Protein AF-A0A959I3T0-F1 (afdb_monomer)

Radius of gyration: 31.98 Å; Cα contacts (8 Å, |Δi|>4): 66; chains: 1; bounding box: 55×36×87 Å

Secondary structure (DSSP, 8-state):
-HHHHHHHHHHHHHHHHHHHHHHHHHHHHSPTT-HHHHHHHHTT-STTTHHHHHHHHHHHHHHHHHHHHHHHHHHHHHHHHTT-S--S------HHHHHHHHHHHHHHHHHHTT-

Foldseek 3Di:
DVVVLVVQLVVLLVQLVVVLCVLLVVLVVDDPPDPVNVVSVVCNNDPVSVVNSVVSSVVSSVVVVVVVVVVVVVVVVVCVVVCVPPPDPPCPPDPVNVVVVVVVVVVVVVVVVVD

Sequence (115 aa):
MFKHKKIQIVFSLIAAGGLWMLLIVMGMILPEGSTLHRLIELLGGSSRGLIQALSYALFFYAMFELSEKRKYIRKQQKGFDYGLLPLQDQLVLSPEEVAQIKLNAIRLEKGGQQS

Mean predicted aligned error: 13.91 Å

Solvent-accessible surface area (backbone atoms only — not comparable to full-atom values): 6322 Å² total; per-residue (Å²): 117,67,70,61,53,55,50,44,50,54,52,12,44,52,52,16,50,51,51,37,50,50,32,31,55,52,31,74,73,38,59,89,88,37,73,65,29,54,52,32,41,74,66,20,14,41,98,79,22,59,65,45,36,52,51,37,25,52,49,42,34,51,51,52,53,50,51,51,53,50,52,50,51,50,54,52,50,49,42,59,74,68,54,72,57,78,86,57,84,75,81,76,69,49,72,66,56,55,50,52,52,53,55,50,53,55,50,51,56,60,58,60,73,75,113

Structure (mmCIF, N/CA/C/O backbone):
data_AF-A0A959I3T0-F1
#
_entry.id   AF-A0A959I3T0-F1
#
loop_
_atom_site.group_PDB
_atom_site.id
_atom_site.type_symbol
_atom_site.label_atom_id
_atom_site.label_alt_id
_atom_site.label_comp_id
_atom_site.label_asym_id
_atom_site.label_entity_id
_atom_site.label_seq_id
_atom_site.pdbx_PDB_ins_code
_atom_site.Cartn_x
_atom_site.Cartn_y
_atom_site.Cartn_z
_atom_site.occupancy
_atom_site.B_iso_or_equiv
_atom_site.auth_seq_id
_atom_site.auth_comp_id
_atom_site.auth_asym_id
_atom_site.auth_atom_id
_atom_site.pdbx_PDB_model_num
ATOM 1 N N . MET A 1 1 ? -1.120 6.622 18.439 1.00 49.78 1 MET A N 1
ATOM 2 C CA . MET A 1 1 ? -1.515 7.038 17.072 1.00 49.78 1 MET A CA 1
ATOM 3 C C . MET A 1 1 ? -0.327 7.169 16.108 1.00 49.78 1 MET A C 1
ATOM 5 O O . MET A 1 1 ? -0.330 6.496 15.090 1.00 49.78 1 MET A O 1
ATOM 9 N N . PHE A 1 2 ? 0.726 7.943 16.417 1.00 54.06 2 PHE A N 1
ATOM 10 C CA . PHE A 1 2 ? 1.858 8.161 15.489 1.00 54.06 2 PHE A CA 1
ATOM 11 C C . PHE A 1 2 ? 2.763 6.942 15.222 1.00 54.06 2 PHE A C 1
ATOM 13 O O . PHE A 1 2 ? 3.286 6.819 14.118 1.00 54.06 2 PHE A O 1
ATOM 20 N N . LYS A 1 3 ? 2.937 6.023 16.187 1.00 64.25 3 LYS A N 1
ATOM 21 C CA . LYS A 1 3 ? 3.764 4.813 15.989 1.00 64.25 3 LYS A CA 1
ATOM 22 C C . LYS A 1 3 ? 3.210 3.900 14.884 1.00 64.25 3 LYS A C 1
ATOM 24 O O . LYS A 1 3 ? 3.982 3.432 14.056 1.00 64.25 3 LYS A O 1
ATOM 29 N N . HIS A 1 4 ? 1.887 3.722 14.821 1.00 73.50 4 HIS A N 1
ATOM 30 C CA . HIS A 1 4 ? 1.246 2.921 13.770 1.00 73.50 4 HIS A CA 1
ATOM 31 C C . HIS A 1 4 ? 1.397 3.549 12.384 1.00 73.50 4 HIS A C 1
ATOM 33 O O . HIS A 1 4 ? 1.756 2.845 11.446 1.00 73.50 4 HIS A O 1
ATOM 39 N N . LYS A 1 5 ? 1.242 4.875 12.273 1.00 78.25 5 LYS A N 1
ATOM 40 C CA . LYS A 1 5 ? 1.422 5.584 10.998 1.00 78.25 5 LYS A CA 1
ATOM 41 C C . LYS A 1 5 ? 2.854 5.491 10.465 1.00 78.25 5 LYS A C 1
ATOM 43 O O . LYS A 1 5 ? 3.050 5.220 9.289 1.00 78.25 5 LYS A O 1
ATOM 48 N N . LYS A 1 6 ? 3.864 5.650 11.331 1.00 84.94 6 LYS A N 1
ATOM 49 C CA . LYS A 1 6 ? 5.277 5.496 10.933 1.00 84.94 6 LYS A CA 1
ATOM 50 C C . LYS A 1 6 ? 5.573 4.085 10.420 1.00 84.94 6 LYS A C 1
ATOM 52 O O . LYS A 1 6 ? 6.229 3.934 9.398 1.00 84.94 6 LYS A O 1
ATOM 57 N N . ILE A 1 7 ? 5.041 3.068 11.097 1.00 88.12 7 ILE A N 1
ATOM 58 C CA . ILE A 1 7 ? 5.160 1.668 10.676 1.00 88.12 7 ILE A CA 1
ATOM 59 C C . ILE A 1 7 ? 4.496 1.439 9.313 1.00 88.12 7 ILE A C 1
ATOM 61 O O . ILE A 1 7 ? 5.108 0.826 8.446 1.00 88.12 7 ILE A O 1
ATOM 65 N N . GLN A 1 8 ? 3.295 1.975 9.087 1.00 88.00 8 GLN A N 1
ATOM 66 C CA . GLN A 1 8 ? 2.605 1.857 7.798 1.00 88.00 8 GLN A CA 1
ATOM 67 C C . GLN A 1 8 ? 3.397 2.478 6.648 1.00 88.00 8 GLN A C 1
ATOM 69 O O . GLN A 1 8 ? 3.488 1.861 5.594 1.00 88.00 8 GLN A O 1
ATOM 74 N N . ILE A 1 9 ? 4.004 3.649 6.866 1.00 90.62 9 ILE A N 1
ATOM 75 C CA . ILE A 1 9 ? 4.840 4.322 5.860 1.00 90.62 9 ILE A CA 1
ATOM 76 C C . ILE A 1 9 ? 6.073 3.476 5.518 1.00 90.62 9 ILE A C 1
ATOM 78 O O . ILE A 1 9 ? 6.417 3.318 4.350 1.00 90.62 9 ILE A O 1
ATOM 82 N N . VAL A 1 10 ? 6.735 2.895 6.521 1.00 92.25 10 VAL A N 1
ATOM 83 C CA . VAL A 1 10 ? 7.895 2.021 6.280 1.00 92.25 10 VAL A CA 1
ATOM 84 C C . VAL A 1 10 ? 7.479 0.776 5.495 1.00 92.25 10 VAL A C 1
ATOM 86 O O . VAL A 1 10 ? 8.110 0.445 4.494 1.00 92.25 10 VAL A O 1
ATOM 89 N N . PHE A 1 11 ? 6.383 0.119 5.886 1.00 92.56 11 PHE A N 1
ATOM 90 C CA . PHE A 1 11 ? 5.875 -1.046 5.160 1.00 92.56 11 PHE A CA 1
ATOM 91 C C . PHE A 1 11 ? 5.428 -0.710 3.733 1.00 92.56 11 PHE A C 1
ATOM 93 O O . PHE A 1 11 ? 5.670 -1.509 2.832 1.00 92.56 11 PHE A O 1
ATOM 100 N N . SER A 1 12 ? 4.813 0.454 3.495 1.00 93.00 12 SER A N 1
ATOM 101 C CA . SER A 1 12 ? 4.406 0.861 2.145 1.00 93.00 12 SER A CA 1
ATOM 102 C C . SER A 1 12 ? 5.605 1.147 1.249 1.00 93.00 12 SER A C 1
ATOM 104 O O . SER A 1 12 ? 5.582 0.770 0.082 1.00 93.00 12 SER A O 1
ATOM 106 N N . LEU A 1 13 ? 6.668 1.749 1.790 1.00 93.50 13 LEU A N 1
ATOM 107 C CA . LEU A 1 13 ? 7.917 1.968 1.058 1.00 93.50 13 LEU A CA 1
ATOM 108 C C . LEU A 1 13 ? 8.617 0.651 0.716 1.00 93.50 13 LEU A C 1
ATOM 110 O O . LEU A 1 13 ? 9.063 0.484 -0.415 1.00 93.50 13 LEU A O 1
ATOM 114 N N . ILE A 1 14 ? 8.668 -0.302 1.652 1.00 94.38 14 ILE A N 1
ATOM 115 C CA . ILE A 1 14 ? 9.243 -1.632 1.399 1.00 94.38 14 ILE A CA 1
ATOM 116 C C . ILE A 1 14 ? 8.426 -2.380 0.341 1.00 94.38 14 ILE A C 1
ATOM 118 O O . ILE A 1 14 ? 9.002 -2.930 -0.593 1.00 94.38 14 ILE A O 1
ATOM 122 N N . ALA A 1 15 ? 7.094 -2.377 0.448 1.00 93.56 15 ALA A N 1
ATOM 123 C CA . ALA A 1 15 ? 6.219 -3.035 -0.523 1.00 93.56 15 ALA A CA 1
ATOM 124 C C . ALA A 1 15 ? 6.349 -2.417 -1.925 1.00 93.56 15 ALA A C 1
ATOM 126 O O . ALA A 1 15 ? 6.469 -3.141 -2.911 1.00 93.56 15 ALA A O 1
ATOM 127 N N . ALA A 1 16 ? 6.385 -1.086 -2.011 1.00 93.62 16 ALA A N 1
ATOM 128 C CA . ALA A 1 16 ? 6.571 -0.369 -3.267 1.00 93.62 16 ALA A CA 1
ATOM 129 C C . ALA A 1 16 ? 7.952 -0.605 -3.880 1.00 93.62 16 ALA A C 1
ATOM 131 O O . ALA A 1 16 ? 8.047 -0.898 -5.068 1.00 93.62 16 ALA A O 1
ATOM 132 N N . GLY A 1 17 ? 9.012 -0.527 -3.070 1.00 91.88 17 GLY A N 1
ATOM 133 C CA . GLY A 1 17 ? 10.376 -0.811 -3.508 1.00 91.88 17 GLY A CA 1
ATOM 134 C C . GLY A 1 17 ? 10.542 -2.258 -3.968 1.00 91.88 17 GLY A C 1
ATOM 135 O O . GLY A 1 17 ? 11.158 -2.500 -5.000 1.00 91.88 17 GLY A O 1
ATOM 136 N N . GLY A 1 18 ? 9.936 -3.214 -3.258 1.00 93.25 18 GLY A N 1
ATOM 137 C CA . GLY A 1 18 ? 9.924 -4.625 -3.643 1.00 93.25 18 GLY A CA 1
ATOM 138 C C . GLY A 1 18 ? 9.196 -4.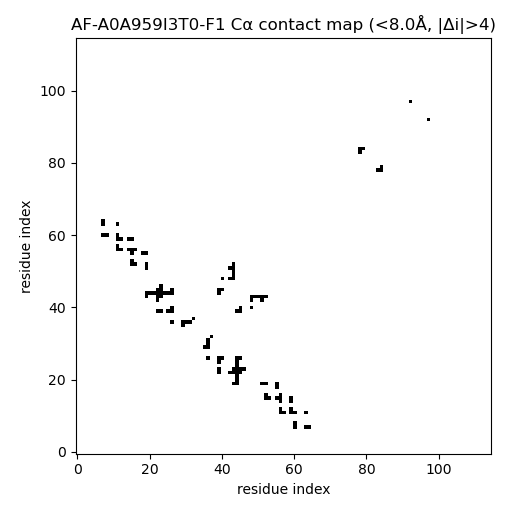869 -4.965 1.00 93.25 18 GLY A C 1
ATOM 139 O O . GLY A 1 18 ? 9.732 -5.549 -5.835 1.00 93.25 18 GLY A O 1
ATOM 140 N N . LEU A 1 19 ? 8.014 -4.269 -5.153 1.00 93.56 19 LEU A N 1
ATOM 141 C CA . LEU A 1 19 ? 7.277 -4.347 -6.418 1.00 93.56 19 LEU A CA 1
ATOM 142 C C . LEU A 1 19 ? 8.070 -3.719 -7.570 1.00 93.56 19 LEU A C 1
ATOM 144 O O . LEU A 1 19 ? 8.167 -4.307 -8.643 1.00 93.56 19 LEU A O 1
ATOM 148 N N . TRP A 1 20 ? 8.660 -2.546 -7.344 1.00 92.06 20 TRP A N 1
ATOM 149 C CA . TRP A 1 20 ? 9.447 -1.854 -8.358 1.00 92.06 20 TRP A CA 1
ATOM 150 C C . TRP A 1 20 ? 10.702 -2.642 -8.747 1.00 92.06 20 TRP A C 1
ATOM 152 O O . TRP A 1 20 ? 10.960 -2.835 -9.933 1.00 92.06 20 TRP A O 1
ATOM 162 N N . MET A 1 21 ? 11.434 -3.184 -7.767 1.00 91.19 21 MET A N 1
ATOM 163 C CA . MET A 1 21 ? 12.581 -4.058 -8.027 1.00 91.19 21 MET A CA 1
ATOM 164 C C . MET A 1 21 ? 12.161 -5.308 -8.813 1.00 91.19 21 MET A C 1
ATOM 166 O O . MET A 1 21 ? 12.827 -5.679 -9.776 1.00 91.19 21 MET A O 1
ATOM 170 N N . LEU A 1 22 ? 11.038 -5.931 -8.447 1.00 92.56 22 LEU A N 1
ATOM 171 C CA . LEU A 1 22 ? 10.510 -7.099 -9.150 1.00 92.56 22 LEU A CA 1
ATOM 172 C C . LEU A 1 22 ? 10.184 -6.785 -10.617 1.00 92.56 22 LEU A C 1
ATOM 174 O O . LEU A 1 22 ? 10.530 -7.570 -11.498 1.00 92.56 22 LEU A O 1
ATOM 178 N N . LEU A 1 23 ? 9.581 -5.627 -10.892 1.00 91.31 23 LEU A N 1
ATOM 179 C CA . LEU A 1 23 ? 9.304 -5.176 -12.258 1.00 91.31 23 LEU A CA 1
ATOM 180 C C . LEU A 1 23 ? 10.590 -4.941 -13.059 1.00 91.31 23 LEU A C 1
ATOM 182 O O . LEU A 1 23 ? 10.648 -5.326 -14.223 1.00 91.31 23 LEU A O 1
ATOM 186 N N . ILE A 1 24 ? 11.629 -4.372 -12.441 1.00 90.00 24 ILE A N 1
ATOM 187 C CA . ILE A 1 24 ? 12.939 -4.191 -13.084 1.00 90.00 24 ILE A CA 1
ATOM 188 C C . ILE A 1 24 ? 13.558 -5.545 -13.446 1.00 90.00 24 ILE A C 1
ATOM 190 O O . ILE A 1 24 ? 13.993 -5.744 -14.579 1.00 90.00 24 ILE A O 1
ATOM 194 N N . VAL A 1 25 ? 13.559 -6.498 -12.509 1.00 91.00 25 VAL A N 1
ATOM 195 C CA . VAL A 1 25 ? 14.100 -7.845 -12.746 1.00 91.00 25 VAL A CA 1
ATOM 196 C C . VAL A 1 25 ? 13.328 -8.553 -13.860 1.00 91.00 25 VAL A C 1
ATOM 198 O O . VAL A 1 25 ? 13.943 -9.129 -14.754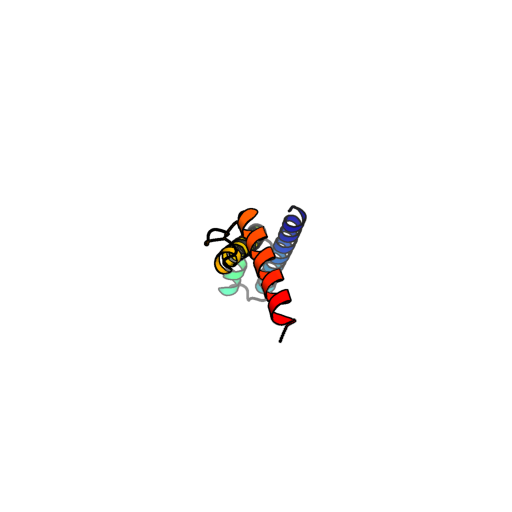 1.00 91.00 25 VAL A O 1
ATOM 201 N N . MET A 1 26 ? 11.993 -8.471 -13.869 1.00 89.00 26 MET A N 1
ATOM 202 C CA . MET A 1 26 ? 11.203 -9.035 -14.968 1.00 89.00 26 MET A CA 1
ATOM 203 C C . MET A 1 26 ? 11.496 -8.353 -16.308 1.00 89.00 26 MET A C 1
ATOM 205 O O . MET A 1 26 ? 11.555 -9.035 -17.330 1.00 89.00 26 MET A O 1
ATOM 209 N N . GLY A 1 27 ? 11.713 -7.035 -16.312 1.00 86.94 27 GLY A N 1
ATOM 210 C CA . GLY A 1 27 ? 12.080 -6.278 -17.509 1.00 86.94 27 GLY A CA 1
ATOM 211 C C . GLY A 1 27 ? 13.390 -6.761 -18.135 1.00 86.94 27 GLY A C 1
ATOM 212 O O . GLY A 1 27 ? 13.463 -6.874 -19.355 1.00 86.94 27 GLY A O 1
ATOM 213 N N . MET A 1 28 ? 14.381 -7.125 -17.313 1.00 85.69 28 MET A N 1
ATOM 214 C CA . MET A 1 28 ? 15.686 -7.633 -17.770 1.00 85.69 28 MET A CA 1
ATOM 215 C C . MET A 1 28 ? 15.638 -9.057 -18.343 1.00 85.69 28 MET A C 1
ATOM 217 O O . MET A 1 28 ? 16.473 -9.408 -19.170 1.00 85.69 28 MET A O 1
ATOM 221 N N . ILE A 1 29 ? 14.700 -9.893 -17.886 1.00 88.38 29 ILE A N 1
ATOM 222 C CA . ILE A 1 29 ? 14.585 -11.295 -18.328 1.00 88.38 29 ILE A CA 1
ATOM 223 C C . ILE A 1 29 ? 13.791 -11.400 -19.640 1.00 88.38 29 ILE A C 1
ATOM 225 O O . ILE A 1 29 ? 13.958 -12.350 -20.405 1.00 88.38 29 ILE A O 1
ATOM 229 N N . LEU A 1 30 ? 12.895 -10.445 -19.901 1.00 87.06 30 LEU A N 1
ATOM 230 C CA . LEU A 1 30 ? 12.035 -10.472 -21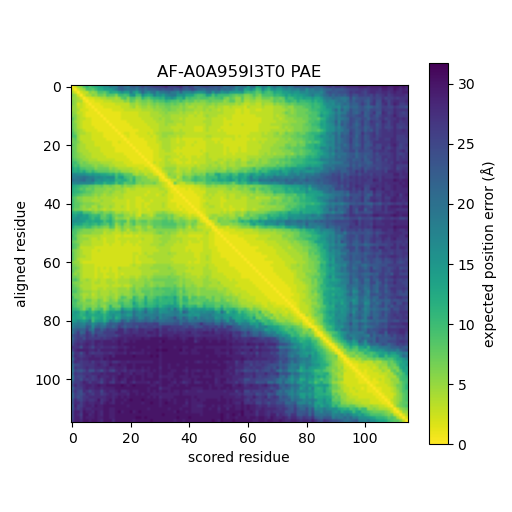.078 1.00 87.06 30 LEU A CA 1
ATOM 231 C C . LEU A 1 30 ? 12.791 -10.065 -22.354 1.00 87.06 30 LEU A C 1
ATOM 233 O O . LEU A 1 30 ? 13.550 -9.099 -22.318 1.00 87.06 30 LEU A O 1
ATOM 237 N N . PRO A 1 31 ? 12.525 -10.724 -23.501 1.00 83.75 31 PRO A N 1
ATOM 238 C CA . PRO A 1 31 ? 13.152 -10.374 -24.772 1.00 83.75 31 PRO A CA 1
ATOM 239 C C . PRO A 1 31 ? 12.863 -8.927 -25.174 1.00 83.75 31 PRO A C 1
ATOM 241 O O . PRO A 1 31 ? 11.700 -8.502 -25.185 1.00 83.75 31 PRO A O 1
ATOM 244 N N . GLU A 1 32 ? 13.907 -8.198 -25.568 1.00 78.69 32 GLU A N 1
ATOM 245 C CA . GLU A 1 32 ? 13.772 -6.846 -26.107 1.00 78.69 32 GLU A CA 1
ATOM 246 C C . GLU A 1 32 ? 12.846 -6.858 -27.337 1.00 78.69 32 GLU A C 1
ATOM 248 O O . GLU A 1 32 ? 12.983 -7.677 -28.246 1.00 78.69 32 GLU A O 1
ATOM 253 N N . GLY A 1 33 ? 11.840 -5.978 -27.342 1.00 76.62 33 GLY A 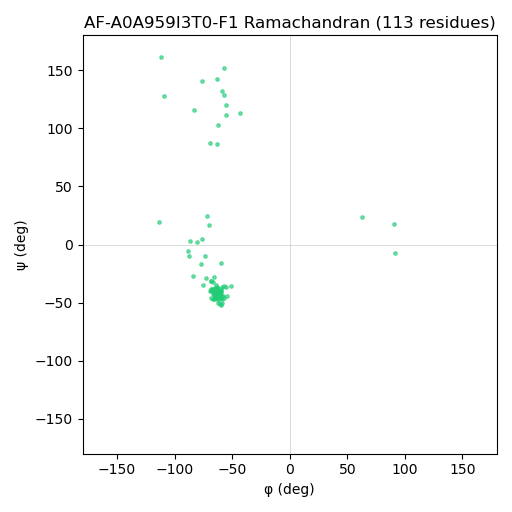N 1
ATOM 254 C CA . GLY A 1 33 ? 10.841 -5.890 -28.416 1.00 76.62 33 GLY A CA 1
ATOM 255 C C . GLY A 1 33 ? 9.579 -6.740 -28.224 1.00 76.62 33 GLY A C 1
ATOM 256 O O . GLY A 1 33 ? 8.612 -6.554 -28.963 1.00 76.62 33 GLY A O 1
ATOM 257 N N . SER A 1 34 ? 9.528 -7.601 -27.203 1.00 87.06 34 SER A N 1
ATOM 258 C CA . SER A 1 34 ? 8.301 -8.300 -26.804 1.00 87.06 34 SER A CA 1
ATOM 259 C C . SER A 1 34 ? 7.216 -7.319 -26.338 1.00 87.06 34 SER A C 1
ATOM 261 O O . SER A 1 34 ? 7.491 -6.357 -25.616 1.00 87.06 34 SER A O 1
ATOM 263 N N . THR A 1 35 ? 5.949 -7.594 -26.668 1.00 88.75 35 THR A N 1
ATOM 264 C CA . THR A 1 35 ? 4.799 -6.848 -26.123 1.00 88.75 35 THR A CA 1
ATOM 265 C C . THR A 1 35 ? 4.791 -6.863 -24.593 1.00 88.75 35 THR A C 1
ATOM 267 O O . THR A 1 35 ? 4.472 -5.855 -23.967 1.00 88.75 35 THR A O 1
ATOM 270 N N . LEU A 1 36 ? 5.197 -7.981 -23.979 1.00 86.69 36 LEU A N 1
ATOM 271 C CA . LEU A 1 36 ? 5.290 -8.099 -22.523 1.00 86.69 36 LEU A CA 1
ATOM 272 C C . LEU A 1 36 ? 6.405 -7.220 -21.955 1.00 86.69 36 LEU A C 1
ATOM 274 O O . LEU A 1 36 ? 6.195 -6.578 -20.931 1.00 86.69 36 LEU A O 1
ATOM 278 N N . HIS A 1 37 ? 7.551 -7.134 -22.637 1.00 88.06 37 HIS A N 1
ATOM 279 C CA . HIS A 1 37 ? 8.643 -6.250 -22.228 1.00 88.06 37 HIS A CA 1
ATOM 280 C C . HIS A 1 37 ? 8.174 -4.790 -22.193 1.00 88.06 37 HIS A C 1
ATOM 282 O O . HIS A 1 37 ? 8.339 -4.118 -21.180 1.00 88.06 37 HIS A O 1
ATOM 288 N N . ARG A 1 38 ? 7.466 -4.335 -23.238 1.00 87.38 38 ARG A N 1
ATOM 289 C CA . ARG A 1 38 ? 6.896 -2.976 -23.292 1.00 87.38 38 ARG A CA 1
ATOM 290 C C . ARG A 1 38 ? 5.889 -2.703 -22.176 1.00 87.38 38 ARG A C 1
ATOM 292 O O . ARG A 1 38 ? 5.889 -1.615 -21.612 1.00 87.38 38 ARG A O 1
ATOM 299 N N . LEU A 1 39 ? 5.029 -3.669 -21.845 1.00 89.50 39 LEU A N 1
ATOM 3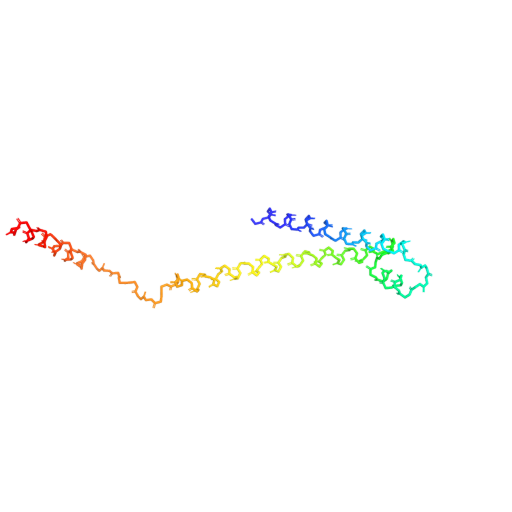00 C CA . LEU A 1 39 ? 4.082 -3.520 -20.735 1.00 89.50 39 LEU A CA 1
ATOM 301 C C . LEU A 1 39 ? 4.803 -3.375 -19.393 1.00 89.50 39 LEU A C 1
ATOM 303 O O . LEU A 1 39 ? 4.439 -2.512 -18.598 1.00 89.50 39 LEU A O 1
ATOM 307 N N . ILE A 1 40 ? 5.839 -4.178 -19.148 1.00 90.06 40 ILE A N 1
ATOM 308 C CA . ILE A 1 40 ? 6.633 -4.078 -17.919 1.00 90.06 40 ILE A CA 1
ATOM 309 C C . ILE A 1 40 ? 7.412 -2.762 -17.871 1.00 90.06 40 ILE A C 1
ATOM 311 O O . ILE A 1 40 ? 7.463 -2.121 -16.821 1.00 90.06 40 ILE A O 1
ATOM 315 N N . GLU A 1 41 ? 7.941 -2.304 -19.002 1.00 88.06 41 GLU A N 1
ATOM 316 C CA . GLU A 1 41 ? 8.609 -1.009 -19.110 1.00 88.06 41 GLU A CA 1
ATOM 317 C C . GLU A 1 41 ? 7.655 0.153 -18.777 1.00 88.06 41 GLU A C 1
ATOM 319 O O . GLU A 1 41 ? 7.997 1.030 -17.980 1.00 88.06 41 GLU A O 1
ATOM 324 N N . LEU A 1 42 ? 6.419 0.110 -19.293 1.00 88.44 42 LEU A N 1
ATOM 325 C CA . LEU A 1 42 ? 5.353 1.074 -18.988 1.00 88.44 42 LEU A CA 1
ATOM 326 C C . LEU A 1 42 ? 4.891 1.029 -17.527 1.00 88.44 42 LEU A C 1
ATOM 328 O O . LEU A 1 42 ? 4.441 2.042 -16.994 1.00 88.44 42 LEU A O 1
ATOM 332 N N . LEU A 1 43 ? 5.010 -0.116 -16.859 1.00 90.31 43 LEU A N 1
ATOM 333 C CA . LEU A 1 43 ? 4.766 -0.245 -15.421 1.00 90.31 43 LEU A CA 1
ATOM 334 C C . LEU A 1 43 ? 5.965 0.224 -14.577 1.00 90.31 43 LEU A C 1
ATOM 336 O O . LEU A 1 43 ? 5.916 0.189 -13.355 1.00 90.31 43 LEU A O 1
ATOM 340 N N . GLY A 1 44 ? 7.033 0.725 -15.197 1.00 87.19 44 GLY A N 1
ATOM 341 C CA . GLY A 1 44 ? 8.199 1.238 -14.481 1.00 87.19 44 GLY A CA 1
ATOM 342 C C . GLY A 1 44 ? 9.270 0.185 -14.212 1.00 87.19 44 GLY A C 1
ATOM 343 O O . GLY A 1 44 ? 10.154 0.430 -13.396 1.00 87.19 44 GLY A O 1
ATOM 344 N N . GLY A 1 45 ? 9.251 -0.947 -14.922 1.00 84.00 45 GLY A N 1
ATOM 345 C CA . GLY A 1 45 ? 10.331 -1.941 -14.942 1.00 84.00 45 GLY A CA 1
ATOM 346 C C . GLY A 1 45 ? 11.608 -1.482 -15.660 1.00 84.00 45 GLY A C 1
ATOM 347 O O . GLY A 1 45 ? 12.449 -2.305 -16.003 1.00 84.00 45 GLY A O 1
ATOM 348 N N . SER A 1 46 ? 11.766 -0.177 -15.892 1.00 82.12 46 SER A N 1
ATOM 349 C CA . SER A 1 46 ? 13.002 0.442 -16.369 1.00 82.12 46 SER A CA 1
ATOM 350 C C . SER A 1 46 ? 13.622 1.322 -15.286 1.00 82.12 46 SER A C 1
ATOM 352 O O . SER A 1 46 ? 12.951 1.787 -14.362 1.00 82.12 46 SER A O 1
ATOM 354 N N . SER A 1 47 ? 14.911 1.629 -15.432 1.00 73.19 47 SER A N 1
ATOM 355 C CA . SER A 1 47 ? 15.644 2.530 -14.527 1.00 73.19 47 SER A CA 1
ATOM 356 C C . SER A 1 47 ? 15.061 3.949 -14.455 1.00 73.19 47 SER A C 1
ATOM 358 O O . SER A 1 47 ? 15.359 4.693 -13.523 1.00 73.19 47 SER A O 1
ATOM 360 N N . ARG A 1 48 ? 14.196 4.327 -15.406 1.00 80.12 48 ARG A N 1
ATOM 361 C CA . ARG A 1 48 ? 13.495 5.619 -15.444 1.00 80.12 48 ARG A CA 1
ATOM 362 C C . ARG A 1 48 ? 12.161 5.609 -14.683 1.00 80.12 48 ARG A C 1
ATOM 364 O O . ARG A 1 48 ? 11.559 6.666 -14.518 1.00 80.12 48 ARG A O 1
ATOM 371 N N . GLY A 1 49 ? 11.718 4.456 -14.175 1.00 82.31 49 GLY A N 1
ATOM 372 C CA . GLY A 1 49 ? 10.424 4.243 -13.510 1.00 82.31 49 GLY A CA 1
ATOM 373 C C . GLY A 1 49 ? 10.260 4.851 -12.109 1.00 82.31 49 GLY A C 1
ATOM 374 O O . GLY A 1 49 ? 9.445 4.366 -11.328 1.00 82.31 49 GLY A O 1
ATOM 375 N N . LEU A 1 50 ? 11.008 5.906 -11.761 1.00 85.00 50 LEU A N 1
ATOM 376 C CA . LEU A 1 50 ? 10.946 6.553 -10.440 1.00 85.00 50 LEU A CA 1
ATOM 377 C C . LEU A 1 50 ? 9.543 7.075 -10.098 1.00 85.00 50 LEU A C 1
ATOM 379 O O . LEU A 1 50 ? 9.116 7.002 -8.946 1.00 85.00 50 LEU A O 1
ATOM 383 N N . ILE A 1 51 ? 8.814 7.583 -11.097 1.00 89.50 51 ILE A N 1
ATOM 384 C CA . ILE A 1 51 ? 7.445 8.074 -10.903 1.00 89.50 51 ILE A CA 1
ATOM 385 C C . ILE A 1 51 ? 6.516 6.910 -10.544 1.00 89.50 51 ILE A C 1
ATOM 387 O O . ILE A 1 51 ? 5.789 7.019 -9.557 1.00 89.50 51 ILE A O 1
ATOM 391 N N . GLN A 1 52 ? 6.580 5.777 -11.261 1.00 90.62 52 GLN A N 1
ATOM 392 C CA . GLN A 1 52 ? 5.810 4.584 -10.889 1.00 90.62 52 GLN A CA 1
ATOM 393 C C . GLN A 1 52 ? 6.175 4.086 -9.486 1.00 90.62 52 GLN A C 1
ATOM 395 O O . GLN A 1 52 ? 5.275 3.759 -8.716 1.00 90.62 52 GLN A O 1
ATOM 400 N N . ALA A 1 53 ? 7.457 4.102 -9.105 1.00 88.31 53 ALA A N 1
ATOM 401 C CA . ALA A 1 53 ? 7.888 3.717 -7.760 1.00 88.31 53 ALA A CA 1
ATOM 402 C C . ALA A 1 53 ? 7.222 4.570 -6.661 1.00 88.31 53 ALA A C 1
ATOM 404 O O . ALA A 1 53 ? 6.713 4.037 -5.670 1.00 88.31 53 ALA A O 1
ATOM 405 N N . LEU A 1 54 ? 7.155 5.893 -6.857 1.00 91.25 54 LEU A N 1
ATOM 406 C CA . LEU A 1 54 ? 6.439 6.802 -5.957 1.00 91.25 54 LEU A CA 1
ATOM 407 C C . LEU A 1 54 ? 4.927 6.545 -5.961 1.00 91.25 54 LEU A C 1
ATOM 409 O O . LEU A 1 54 ? 4.304 6.526 -4.897 1.00 91.25 54 LEU A O 1
ATOM 413 N N . SER A 1 55 ? 4.331 6.302 -7.131 1.00 93.75 55 SER A N 1
ATOM 414 C CA . SER A 1 55 ? 2.913 5.945 -7.238 1.00 93.75 55 SER A CA 1
ATOM 415 C C . SER A 1 55 ? 2.590 4.658 -6.477 1.00 93.75 55 SER A C 1
ATOM 417 O O . SER A 1 55 ? 1.583 4.610 -5.772 1.00 93.75 55 SER A O 1
ATOM 419 N N . TYR A 1 56 ? 3.458 3.644 -6.537 1.00 94.19 56 TYR A N 1
ATOM 420 C CA . TYR A 1 56 ? 3.304 2.416 -5.758 1.00 94.19 56 TYR A CA 1
ATOM 421 C C . TYR A 1 56 ? 3.396 2.675 -4.255 1.00 94.19 56 TYR A C 1
ATOM 423 O O . TYR A 1 56 ? 2.582 2.146 -3.500 1.00 94.19 56 TYR A O 1
ATOM 431 N N . ALA A 1 57 ? 4.318 3.531 -3.808 1.00 93.00 57 ALA A N 1
ATOM 432 C CA . ALA A 1 57 ? 4.426 3.893 -2.394 1.00 93.00 57 ALA A CA 1
ATOM 433 C C . ALA A 1 57 ? 3.141 4.550 -1.874 1.00 93.00 57 ALA A C 1
ATOM 435 O O . ALA A 1 57 ? 2.628 4.153 -0.824 1.00 93.00 57 ALA A O 1
ATOM 436 N N . LEU A 1 58 ? 2.585 5.498 -2.634 1.00 94.44 58 LEU A N 1
ATOM 437 C CA . LEU A 1 58 ? 1.314 6.147 -2.307 1.00 94.44 58 LEU A CA 1
ATOM 438 C C . LEU A 1 58 ? 0.144 5.158 -2.331 1.00 94.44 58 LEU A C 1
ATOM 440 O O . LEU A 1 58 ? -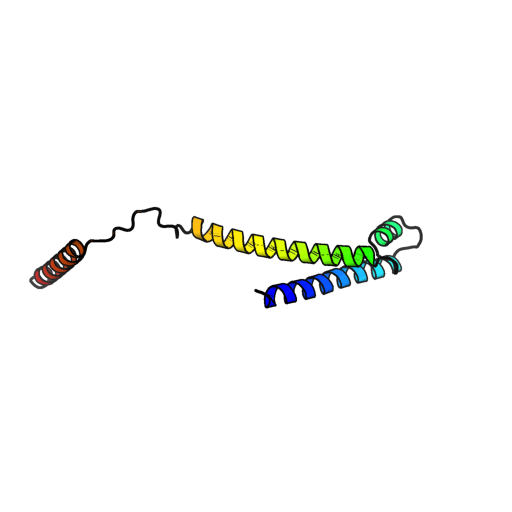0.687 5.170 -1.423 1.00 94.44 58 LEU A O 1
ATOM 444 N N . PHE A 1 59 ? 0.103 4.272 -3.327 1.00 95.50 59 PHE A N 1
ATOM 445 C CA . PHE A 1 59 ? -0.922 3.240 -3.452 1.00 95.50 59 PHE A CA 1
ATOM 446 C C . PHE A 1 59 ? -0.940 2.303 -2.239 1.00 95.50 59 PHE A C 1
ATOM 448 O O . PHE A 1 59 ? -1.983 2.133 -1.604 1.00 95.50 59 PHE A O 1
ATOM 455 N N . PHE A 1 60 ? 0.210 1.731 -1.873 1.00 94.56 60 PHE A N 1
ATOM 456 C CA . PHE A 1 60 ? 0.298 0.831 -0.723 1.00 94.56 60 PHE A CA 1
ATOM 457 C C . PHE A 1 60 ? -0.009 1.550 0.589 1.00 94.56 60 PHE A C 1
ATO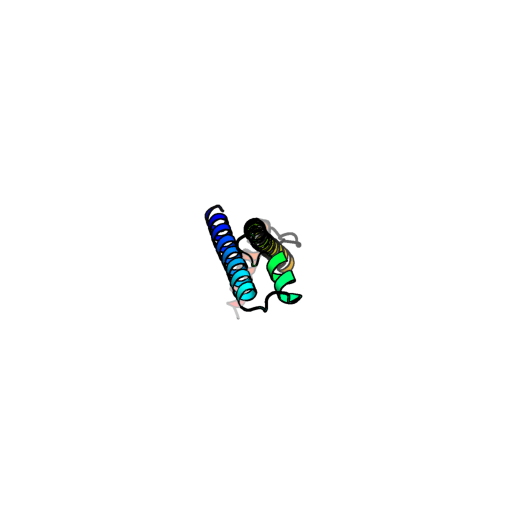M 459 O O . PHE A 1 60 ? -0.713 0.996 1.434 1.00 94.56 60 PHE A O 1
ATOM 466 N N . TYR A 1 61 ? 0.451 2.794 0.749 1.00 94.12 61 TYR A N 1
ATOM 467 C CA . TYR A 1 61 ? 0.116 3.603 1.918 1.00 94.12 61 TYR A CA 1
ATOM 468 C C . TYR A 1 61 ? -1.405 3.792 2.049 1.00 94.12 61 TYR A C 1
ATOM 470 O O . TYR A 1 61 ? -1.980 3.483 3.095 1.00 94.12 61 TYR A O 1
ATOM 478 N N . ALA A 1 62 ? -2.075 4.216 0.972 1.00 93.75 62 ALA A N 1
ATOM 479 C CA . ALA A 1 62 ? -3.523 4.410 0.958 1.00 93.75 62 ALA A CA 1
ATOM 480 C C . ALA A 1 62 ? -4.286 3.101 1.221 1.00 93.75 62 ALA A C 1
ATOM 482 O O . ALA A 1 62 ? -5.267 3.088 1.964 1.00 93.75 62 ALA A O 1
ATOM 483 N N . MET A 1 63 ? -3.815 1.984 0.661 1.00 93.94 63 MET A N 1
ATOM 484 C CA . MET A 1 63 ? -4.408 0.659 0.857 1.00 93.94 63 MET A CA 1
ATOM 485 C C . MET A 1 63 ? -4.313 0.198 2.321 1.00 93.94 63 MET A C 1
ATOM 487 O O . MET A 1 63 ? -5.294 -0.305 2.886 1.00 93.94 63 MET A O 1
ATOM 491 N N . PHE A 1 64 ? -3.168 0.422 2.972 1.00 92.06 64 PHE A N 1
ATOM 492 C CA . PHE A 1 64 ? -2.997 0.132 4.395 1.00 92.06 64 PHE A CA 1
ATOM 493 C C . PHE A 1 64 ? -3.852 1.041 5.280 1.00 92.06 64 PHE A C 1
ATOM 495 O O . PHE A 1 64 ? -4.505 0.538 6.199 1.00 92.06 64 PHE A O 1
ATOM 502 N N . GLU A 1 65 ? -3.922 2.340 4.978 1.00 91.44 65 GLU A N 1
ATOM 503 C CA . GLU A 1 65 ? -4.778 3.279 5.709 1.00 91.44 65 GLU A CA 1
ATOM 504 C C . GLU A 1 65 ? -6.262 2.892 5.583 1.00 91.44 65 GLU A C 1
ATOM 506 O O . GLU A 1 65 ? -6.992 2.840 6.579 1.00 91.44 65 GLU A O 1
ATOM 511 N N . LEU A 1 66 ? -6.711 2.538 4.377 1.00 92.81 66 LEU A N 1
ATOM 512 C CA . LEU A 1 66 ? -8.079 2.085 4.135 1.00 92.81 66 LEU A CA 1
ATOM 513 C C . LEU A 1 66 ? -8.387 0.788 4.893 1.00 92.81 66 LEU A C 1
ATOM 515 O O . LEU A 1 66 ? -9.457 0.648 5.491 1.00 92.81 66 LEU A O 1
ATOM 519 N N . SER A 1 67 ? -7.439 -0.148 4.917 1.00 90.44 67 SER A N 1
ATOM 520 C CA . SER A 1 67 ? -7.573 -1.409 5.649 1.00 90.44 67 SER A CA 1
ATOM 521 C C . SER A 1 67 ? -7.700 -1.195 7.159 1.00 90.44 67 SER A C 1
ATOM 523 O O . SER A 1 67 ? -8.498 -1.875 7.810 1.00 90.44 67 SER A O 1
ATOM 525 N N . GLU A 1 68 ? -6.959 -0.245 7.732 1.00 88.88 68 GLU A N 1
ATOM 526 C CA . GLU A 1 68 ? -7.080 0.117 9.148 1.00 88.88 68 GLU A CA 1
ATOM 527 C C . GLU A 1 68 ? -8.452 0.732 9.453 1.00 88.88 68 GLU A C 1
ATOM 529 O O . GLU A 1 68 ? -9.135 0.281 10.377 1.00 88.88 68 GLU A O 1
ATOM 534 N N . LYS A 1 69 ? -8.911 1.682 8.628 1.00 89.19 69 LYS A N 1
ATOM 535 C CA . LYS A 1 69 ? -10.246 2.286 8.781 1.00 89.19 69 LYS A CA 1
ATOM 536 C C . LYS A 1 69 ? -11.352 1.242 8.665 1.00 89.19 69 LYS A C 1
ATOM 538 O O . LYS A 1 69 ? -12.275 1.227 9.476 1.00 89.19 69 LYS A O 1
ATOM 543 N N . ARG A 1 70 ? -11.226 0.296 7.732 1.00 90.44 70 ARG A N 1
ATOM 544 C CA . ARG A 1 70 ? -12.173 -0.816 7.586 1.00 90.44 70 ARG A CA 1
ATOM 545 C C . ARG A 1 70 ? -12.205 -1.717 8.822 1.00 90.44 70 ARG A C 1
ATOM 547 O O . ARG A 1 70 ? -13.285 -2.126 9.243 1.00 90.44 70 ARG A O 1
ATOM 554 N N . LYS A 1 71 ? -11.048 -2.020 9.426 1.00 88.31 71 LYS A N 1
ATOM 555 C CA . LYS A 1 71 ? -10.977 -2.781 10.687 1.00 88.31 71 LYS A CA 1
ATOM 556 C C . LYS A 1 71 ? -11.654 -2.029 11.830 1.00 88.31 71 LYS A C 1
ATOM 558 O O . LYS A 1 71 ? -12.389 -2.651 12.594 1.00 88.31 71 LYS A O 1
ATOM 563 N N . TYR A 1 72 ? -11.443 -0.716 11.923 1.00 87.88 72 TYR A N 1
ATOM 564 C CA . TYR A 1 72 ? -12.109 0.125 12.914 1.00 87.88 72 TYR A CA 1
ATOM 565 C C . TYR A 1 72 ? -13.632 0.096 12.743 1.00 87.88 72 TYR A C 1
ATOM 567 O O . TYR A 1 72 ? -14.333 -0.237 13.693 1.00 87.88 72 TYR A O 1
ATOM 575 N N . ILE A 1 73 ? -14.137 0.329 11.527 1.00 88.00 73 ILE A N 1
ATOM 576 C CA . ILE A 1 73 ? -15.578 0.274 11.224 1.00 88.00 73 ILE A CA 1
ATOM 577 C C . ILE A 1 73 ? -16.155 -1.098 11.579 1.00 88.00 73 ILE A C 1
ATOM 579 O O . ILE A 1 73 ? -17.169 -1.179 12.262 1.00 88.00 73 ILE A O 1
ATOM 583 N N . ARG A 1 74 ? -15.483 -2.187 11.192 1.00 87.81 74 ARG A N 1
ATOM 584 C CA . ARG A 1 74 ? -15.937 -3.546 11.517 1.00 87.81 74 ARG A CA 1
ATOM 585 C C . ARG A 1 74 ? -15.940 -3.813 13.026 1.00 87.81 74 ARG A C 1
ATOM 587 O O . ARG A 1 74 ? -16.802 -4.539 13.508 1.00 87.81 74 ARG A O 1
ATOM 594 N N . LYS A 1 75 ? -14.989 -3.251 13.780 1.00 84.31 75 LYS A N 1
ATOM 595 C CA . LYS A 1 75 ? -14.990 -3.334 15.248 1.00 84.31 75 LYS A CA 1
ATOM 596 C C . LYS A 1 75 ? -16.194 -2.599 15.836 1.00 84.31 75 LYS A C 1
ATOM 598 O O . LYS A 1 75 ? -16.818 -3.141 16.739 1.00 84.31 75 LYS A O 1
ATOM 603 N N . GLN A 1 76 ? -16.520 -1.417 15.311 1.00 82.06 76 GLN A N 1
ATOM 604 C CA . GLN A 1 76 ? -17.711 -0.675 15.725 1.00 82.06 76 GLN A CA 1
ATOM 605 C C . GLN A 1 76 ? -18.979 -1.469 15.405 1.00 82.06 76 GLN A C 1
ATOM 607 O O . GLN A 1 76 ? -19.754 -1.723 16.315 1.00 82.06 76 GLN A O 1
ATOM 612 N N . GLN A 1 77 ? -19.130 -1.967 14.171 1.00 81.25 77 GLN A N 1
ATOM 613 C CA . GLN A 1 77 ? -20.265 -2.803 13.750 1.00 81.25 77 GLN A CA 1
ATOM 614 C C . GLN A 1 77 ? -20.465 -4.026 14.645 1.00 81.25 77 GLN A C 1
ATOM 616 O O . GLN A 1 77 ? -21.575 -4.261 15.095 1.00 81.25 77 GLN A O 1
ATOM 621 N N . LYS A 1 78 ? -19.390 -4.735 15.010 1.00 77.81 78 LYS A N 1
ATOM 622 C CA . LYS A 1 78 ? -19.488 -5.837 15.976 1.00 77.81 78 LYS A CA 1
ATOM 623 C C . LYS A 1 78 ? -20.072 -5.392 17.319 1.00 77.81 78 LYS A C 1
ATOM 625 O O . LYS A 1 78 ? -20.801 -6.155 17.928 1.00 77.81 78 LYS A O 1
ATOM 630 N N . GLY A 1 79 ? -19.771 -4.180 17.787 1.00 68.81 79 GLY A N 1
ATOM 631 C CA . GLY A 1 79 ? -20.378 -3.626 19.000 1.00 68.81 79 GLY A CA 1
ATOM 632 C C . GLY A 1 79 ? -21.894 -3.436 18.886 1.00 68.81 79 GLY A C 1
ATOM 633 O O . GLY A 1 79 ? -22.609 -3.714 19.844 1.00 68.81 79 GLY A O 1
ATOM 634 N N . PHE A 1 80 ? -22.381 -3.036 17.708 1.00 68.62 80 PHE A N 1
ATOM 635 C CA . PHE A 1 80 ? -23.816 -2.976 17.409 1.00 68.62 80 PHE A CA 1
ATOM 636 C C . PHE A 1 80 ? -24.433 -4.383 17.335 1.00 68.62 80 PHE A C 1
ATOM 638 O O . PHE A 1 80 ? -25.456 -4.626 17.967 1.00 68.62 80 PHE A O 1
ATOM 645 N N . ASP A 1 81 ? -23.781 -5.323 16.642 1.00 69.12 81 ASP A N 1
ATOM 646 C CA . ASP A 1 81 ? -24.277 -6.698 16.460 1.00 69.12 81 ASP A CA 1
ATOM 647 C C . ASP A 1 81 ? -24.304 -7.503 17.771 1.00 69.12 81 ASP A C 1
ATOM 649 O O . ASP A 1 81 ? -25.179 -8.341 17.969 1.00 69.12 81 ASP A O 1
ATOM 653 N N . TYR A 1 82 ? -23.370 -7.244 18.693 1.00 68.25 82 TYR A N 1
ATOM 654 C CA . TYR A 1 82 ? -23.353 -7.869 20.021 1.00 68.25 82 TYR A CA 1
ATOM 655 C C . TYR A 1 82 ? -24.389 -7.279 20.991 1.00 68.25 82 TYR A C 1
ATOM 657 O O . TYR A 1 82 ? -24.392 -7.655 22.161 1.00 68.25 82 TYR A O 1
ATOM 665 N N . GLY A 1 83 ? -25.247 -6.352 20.544 1.00 59.94 83 GLY A N 1
ATOM 666 C CA . GLY A 1 83 ? -26.281 -5.754 21.391 1.00 59.94 83 GLY A CA 1
ATOM 667 C C . GLY A 1 83 ? -25.713 -4.968 22.578 1.00 59.94 83 GLY A C 1
ATOM 668 O O . GLY A 1 83 ? -26.390 -4.803 23.585 1.00 59.94 83 GLY A O 1
ATOM 669 N N . LEU A 1 84 ? -24.462 -4.493 22.481 1.00 59.66 84 LEU A N 1
ATOM 670 C CA . LEU A 1 84 ? -23.805 -3.712 23.540 1.00 59.66 84 LEU A CA 1
ATOM 671 C C . LEU A 1 84 ? -24.352 -2.284 23.644 1.00 59.66 84 LEU A C 1
ATOM 673 O O . LEU A 1 84 ? -24.022 -1.568 24.588 1.00 59.66 84 LEU A O 1
ATOM 677 N N . LEU A 1 85 ? -25.175 -1.862 22.684 1.00 61.41 85 LEU A N 1
ATOM 678 C CA . LEU A 1 85 ? -26.036 -0.706 22.868 1.00 61.41 85 LEU A CA 1
ATOM 679 C C . LEU A 1 85 ? -27.292 -1.176 23.600 1.00 61.41 85 LEU A C 1
ATOM 681 O O . LEU A 1 85 ? -28.022 -1.995 23.037 1.00 61.41 85 LEU A O 1
ATOM 685 N N . PRO A 1 86 ? -27.546 -0.694 24.829 1.00 53.88 86 PRO A N 1
ATOM 686 C CA . PRO A 1 86 ? -28.753 -1.047 25.557 1.00 53.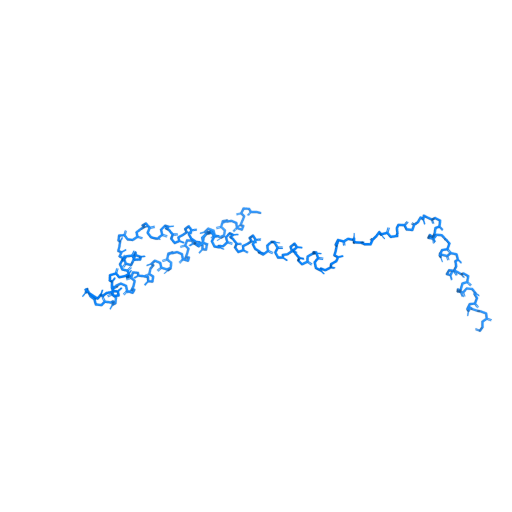88 86 PRO A CA 1
ATOM 687 C C . PRO A 1 86 ? -29.957 -0.542 24.756 1.00 53.88 86 PRO A C 1
ATOM 689 O O . PRO A 1 86 ? -30.240 0.650 24.710 1.00 53.88 86 PRO A O 1
ATOM 692 N N . LEU A 1 87 ? -30.621 -1.463 24.059 1.00 55.22 87 LEU A N 1
ATOM 693 C CA . LEU A 1 87 ? -31.895 -1.237 23.366 1.00 55.22 87 LEU A CA 1
ATOM 694 C C . LEU A 1 87 ? -33.090 -1.478 24.297 1.00 55.22 87 LEU A C 1
ATOM 696 O O . LEU A 1 87 ? -34.224 -1.177 23.940 1.00 55.22 87 LEU A O 1
ATOM 700 N N . GLN A 1 88 ? -32.833 -2.029 25.480 1.00 55.22 88 GLN A N 1
ATOM 701 C CA . GLN A 1 88 ? -33.808 -2.204 26.539 1.00 55.22 88 GLN A CA 1
ATOM 702 C C . GLN A 1 88 ? -33.455 -1.222 27.644 1.00 55.22 88 GLN A C 1
ATOM 704 O O . GLN A 1 88 ? -32.297 -1.189 28.071 1.00 55.22 88 GLN A O 1
ATOM 709 N N . ASP A 1 89 ? -34.441 -0.428 28.067 1.00 52.19 89 ASP A N 1
ATOM 710 C CA . ASP A 1 89 ? -34.353 0.399 29.265 1.00 52.19 89 ASP A CA 1
ATOM 711 C C . ASP A 1 89 ? -33.710 -0.437 30.366 1.00 52.19 89 ASP A C 1
ATOM 713 O O . ASP A 1 89 ? -34.245 -1.463 30.799 1.00 52.19 89 ASP A O 1
ATOM 717 N N . GLN A 1 90 ? -32.507 -0.036 30.766 1.00 51.97 90 GLN A N 1
ATOM 718 C CA . GLN A 1 90 ? -31.868 -0.586 31.941 1.00 51.97 90 GLN A CA 1
ATOM 719 C C . GLN A 1 90 ? -32.870 -0.367 33.074 1.00 51.97 90 GLN A C 1
ATOM 721 O O . GLN A 1 90 ? -33.144 0.780 33.418 1.00 51.97 90 GLN A O 1
ATOM 726 N N . LEU A 1 91 ? -33.464 -1.442 33.606 1.00 57.53 91 LEU A N 1
ATOM 727 C CA . LEU A 1 91 ? -34.283 -1.382 34.815 1.00 57.53 91 LEU A CA 1
ATOM 728 C C . LEU A 1 91 ? -33.349 -0.936 35.938 1.00 57.53 91 LEU A C 1
ATOM 730 O O . LEU A 1 91 ? -32.696 -1.739 36.606 1.00 57.53 91 LEU A O 1
ATOM 734 N N . VAL A 1 92 ? -33.213 0.380 36.075 1.00 61.25 92 VAL A N 1
ATOM 735 C CA . VAL A 1 92 ? -32.603 1.018 37.224 1.00 61.25 92 VAL A CA 1
ATOM 736 C C . VAL A 1 92 ? -33.594 0.772 38.344 1.00 61.25 92 VAL A C 1
ATOM 738 O O . VAL A 1 92 ? -34.521 1.548 38.545 1.00 61.25 92 VAL A O 1
ATOM 741 N N . LEU A 1 93 ? -33.439 -0.377 39.002 1.00 59.84 93 LEU A N 1
ATOM 742 C CA . LEU A 1 93 ? -34.206 -0.692 40.191 1.00 59.84 93 LEU A CA 1
ATOM 743 C C . LEU A 1 93 ? -33.971 0.444 41.179 1.00 59.84 93 LEU A C 1
ATOM 745 O O . LEU A 1 93 ? -32.831 0.738 41.560 1.00 59.84 93 LEU A O 1
ATOM 749 N N . SER A 1 94 ? -35.058 1.100 41.554 1.00 70.19 94 SER A N 1
ATOM 750 C CA . SER A 1 94 ? -35.045 2.095 42.612 1.00 70.19 94 SER A CA 1
ATOM 751 C C . SER A 1 94 ? -34.515 1.459 43.908 1.00 70.19 94 SER A C 1
ATOM 753 O O . SER A 1 94 ? -34.644 0.244 44.112 1.00 70.19 94 SER A O 1
ATOM 755 N N . PRO A 1 95 ? -33.891 2.241 44.806 1.00 72.06 95 PRO A N 1
ATOM 756 C CA . PRO A 1 95 ? -33.397 1.724 46.081 1.00 72.06 95 PRO A CA 1
ATOM 757 C C . PRO A 1 95 ? -34.462 0.936 46.865 1.00 72.06 95 PRO A C 1
ATOM 759 O O . PRO A 1 95 ? -34.139 -0.092 47.468 1.00 72.06 95 PRO A O 1
ATOM 762 N N . GLU A 1 96 ? -35.728 1.365 46.797 1.00 70.12 96 GLU A N 1
ATOM 763 C CA . GLU A 1 96 ? -36.880 0.645 47.347 1.00 70.12 96 GLU A CA 1
ATOM 764 C C . GLU A 1 96 ? -37.053 -0.769 46.768 1.00 70.12 96 GLU A C 1
ATOM 766 O O . GLU A 1 96 ? -37.212 -1.725 47.532 1.00 70.12 96 GLU A O 1
ATOM 771 N N . GLU A 1 97 ? -36.982 -0.942 45.446 1.00 74.81 97 GLU A N 1
ATOM 772 C CA . GLU A 1 97 ? -37.155 -2.254 44.802 1.00 74.81 97 GLU A CA 1
ATOM 773 C C . GLU A 1 97 ? -36.030 -3.224 45.191 1.00 74.81 97 GLU A C 1
ATOM 775 O O . GLU A 1 97 ? -36.275 -4.403 45.462 1.00 74.81 97 GLU A O 1
ATOM 780 N N . VAL A 1 98 ? -34.797 -2.725 45.324 1.00 72.88 98 VAL A N 1
ATOM 781 C CA . VAL A 1 98 ? -33.657 -3.527 45.802 1.00 72.88 98 VAL A CA 1
ATOM 782 C C . VAL A 1 98 ? -33.858 -3.963 47.257 1.00 72.88 98 VAL A C 1
ATOM 784 O O . VAL A 1 98 ? -33.553 -5.107 47.611 1.00 72.88 98 VAL A O 1
ATOM 787 N N . ALA A 1 99 ? -34.380 -3.081 48.113 1.00 76.25 99 ALA A N 1
ATOM 788 C CA . ALA A 1 99 ? -34.681 -3.409 49.504 1.00 76.25 99 ALA A CA 1
ATOM 789 C C . ALA A 1 99 ? -35.776 -4.481 49.606 1.00 76.25 99 ALA A C 1
ATOM 791 O O . ALA A 1 99 ? -35.649 -5.428 50.386 1.00 76.25 99 ALA A O 1
ATOM 792 N N . GLN A 1 100 ? -36.814 -4.384 48.776 1.00 79.81 100 GLN A N 1
ATOM 793 C CA . GLN A 1 100 ? -37.925 -5.330 48.763 1.00 79.81 100 GLN A CA 1
ATOM 794 C C . GLN A 1 100 ? -37.494 -6.725 48.286 1.00 79.81 100 GLN A C 1
ATOM 796 O O . GLN A 1 100 ? -37.867 -7.728 48.899 1.00 79.81 100 GLN A O 1
ATOM 801 N N . ILE A 1 101 ? -36.628 -6.804 47.270 1.00 80.19 101 ILE A N 1
ATOM 802 C CA . ILE A 1 101 ? -36.032 -8.068 46.810 1.00 80.19 101 ILE A CA 1
ATOM 803 C C . ILE A 1 101 ? -35.169 -8.701 47.914 1.00 80.19 101 ILE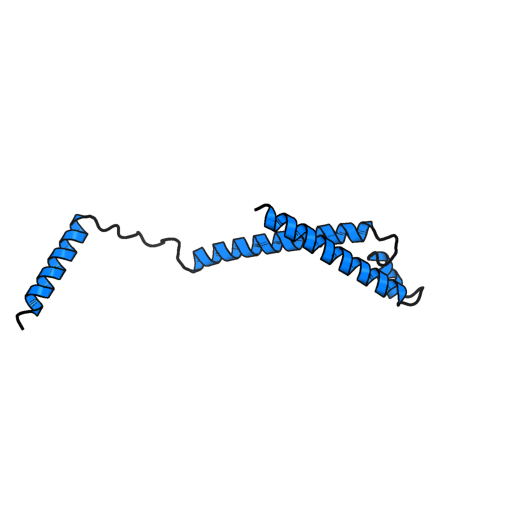 A C 1
ATOM 805 O O . ILE A 1 101 ? -35.309 -9.895 48.183 1.00 80.19 101 ILE A O 1
ATOM 809 N N . LYS A 1 102 ? -34.334 -7.914 48.612 1.00 78.25 102 LYS A N 1
ATOM 810 C CA . LYS A 1 102 ? -33.528 -8.411 49.746 1.00 78.25 102 LYS A CA 1
ATOM 811 C C . LYS A 1 102 ? -34.399 -8.952 50.880 1.00 78.25 102 LYS A C 1
ATOM 813 O O . LYS A 1 102 ? -34.119 -10.024 51.410 1.00 78.25 102 LYS A O 1
ATOM 818 N N . LEU A 1 103 ? -35.470 -8.242 51.235 1.00 78.69 103 LEU A N 1
ATOM 819 C CA . LEU A 1 103 ? -36.407 -8.678 52.273 1.00 78.69 103 LEU A CA 1
ATOM 820 C C . LEU A 1 103 ? -37.124 -9.980 51.890 1.00 78.69 103 LEU A C 1
ATOM 822 O O . LEU A 1 103 ? -37.303 -10.850 52.742 1.00 78.69 103 LEU A O 1
ATOM 826 N N . ASN A 1 104 ? -37.498 -10.138 50.618 1.00 80.56 104 ASN A N 1
ATOM 827 C CA . ASN A 1 104 ? -38.128 -11.358 50.116 1.00 80.56 104 ASN A CA 1
ATOM 828 C C . ASN A 1 104 ? -37.159 -12.550 50.094 1.00 80.56 104 ASN A C 1
ATOM 830 O O . ASN A 1 104 ? -37.549 -13.644 50.497 1.00 80.56 104 ASN A O 1
ATOM 834 N N . ALA A 1 105 ? -35.896 -12.341 49.711 1.00 80.06 105 ALA A N 1
ATOM 835 C CA . ALA A 1 105 ? -34.867 -13.383 49.749 1.00 80.06 105 ALA A CA 1
ATOM 836 C C . ALA A 1 105 ? -34.623 -13.901 51.180 1.00 80.06 105 ALA A C 1
ATOM 838 O O . ALA A 1 105 ? -34.643 -15.106 51.415 1.00 80.06 105 ALA A O 1
ATOM 839 N N . ILE A 1 106 ? -34.520 -12.995 52.160 1.00 80.31 106 ILE A N 1
ATOM 840 C CA . ILE A 1 106 ? -34.353 -13.357 53.580 1.00 80.31 106 ILE A CA 1
ATOM 841 C C . ILE A 1 106 ? -35.567 -14.138 54.109 1.00 80.31 106 ILE A C 1
ATOM 843 O O . ILE A 1 106 ? -35.425 -15.047 54.927 1.00 80.31 106 ILE A O 1
ATOM 847 N N . ARG A 1 107 ? -36.784 -13.794 53.666 1.00 76.69 107 ARG A N 1
ATOM 848 C CA . ARG A 1 107 ? -38.010 -14.518 54.045 1.00 76.69 107 ARG A CA 1
ATOM 849 C C . ARG A 1 107 ? -38.050 -15.929 53.460 1.00 76.69 107 ARG A C 1
ATOM 851 O O . ARG A 1 107 ? -38.476 -16.843 54.158 1.00 76.69 107 ARG A O 1
ATOM 858 N N . LEU A 1 108 ? -37.588 -16.104 52.223 1.00 76.75 108 LEU A N 1
ATOM 859 C CA . LEU A 1 108 ? -37.479 -17.411 51.572 1.00 76.75 108 LEU A CA 1
ATOM 860 C C . LEU A 1 108 ? -36.445 -18.310 52.263 1.00 76.75 108 LEU A C 1
ATOM 862 O O . LEU A 1 108 ? -36.739 -19.475 52.512 1.00 76.75 108 LEU A O 1
ATOM 866 N N . GLU A 1 109 ? -35.289 -17.772 52.661 1.00 70.00 109 GLU A N 1
ATOM 867 C CA . GLU A 1 109 ? -34.282 -18.523 53.430 1.00 70.00 109 GLU A CA 1
ATOM 868 C C . GLU A 1 109 ? -34.803 -18.949 54.808 1.00 70.00 109 GLU A C 1
ATOM 870 O O . GLU A 1 109 ? -34.630 -20.097 55.217 1.00 70.00 109 GLU A O 1
ATOM 875 N N . LYS A 1 110 ? -35.511 -18.054 55.507 1.00 72.06 110 LYS A N 1
ATOM 876 C CA . LYS A 1 110 ? -36.125 -18.374 56.805 1.00 72.06 110 LYS A CA 1
ATOM 877 C C . LYS A 1 110 ? -37.285 -19.367 56.693 1.00 72.06 110 LYS A C 1
ATOM 879 O O . LYS A 1 110 ? -37.496 -20.138 57.623 1.00 72.06 110 LYS A O 1
ATOM 884 N N . GLY A 1 111 ? -38.023 -19.352 55.583 1.00 67.56 111 GLY A N 1
ATOM 885 C CA . GLY A 1 111 ? -39.093 -20.313 55.303 1.00 67.56 111 GLY A CA 1
ATOM 886 C C . GLY A 1 111 ? -38.574 -21.695 54.895 1.00 67.56 111 GLY A C 1
ATOM 887 O O . GLY A 1 111 ? -39.161 -22.699 55.278 1.00 67.56 111 GLY A O 1
ATOM 888 N N . GLY A 1 112 ? -37.449 -21.758 54.175 1.00 59.38 112 GLY A N 1
ATOM 889 C CA . GLY A 1 112 ? -36.815 -23.012 53.751 1.00 59.38 112 GLY A CA 1
ATOM 890 C C . GLY A 1 112 ? -36.035 -23.747 54.849 1.00 59.38 112 GLY A C 1
ATOM 891 O O . GLY A 1 112 ? -35.762 -24.929 54.698 1.00 59.38 112 GLY A O 1
ATOM 892 N N . GLN A 1 113 ? -35.698 -23.081 55.960 1.00 54.06 113 GLN A N 1
ATOM 893 C CA . GLN A 1 113 ? -35.040 -23.693 57.128 1.00 54.06 113 GLN A CA 1
ATOM 894 C C . GLN A 1 113 ? -36.011 -24.321 58.149 1.00 54.06 113 GLN A C 1
ATOM 896 O O . GLN A 1 113 ? -35.563 -24.800 59.189 1.00 54.06 113 GLN A O 1
ATOM 901 N N . GLN A 1 114 ? -37.324 -24.322 57.884 1.00 51.47 114 GLN A N 1
ATOM 902 C CA . GLN A 1 114 ? -38.343 -24.956 58.739 1.00 51.47 114 GLN A CA 1
ATOM 903 C C . GLN A 1 114 ? -39.041 -26.164 58.079 1.00 51.47 114 GLN A C 1
ATOM 905 O O . GLN A 1 114 ? -40.128 -26.549 58.509 1.00 51.47 114 GLN A O 1
ATOM 910 N N . SER A 1 115 ? -38.445 -26.770 57.046 1.00 41.91 115 SER A N 1
ATOM 911 C CA . SER A 1 115 ? -38.886 -28.054 56.469 1.00 41.91 115 SER A CA 1
ATOM 912 C C . SER A 1 115 ? -37.775 -29.089 56.507 1.00 41.91 115 SER A C 1
ATOM 914 O O . SER A 1 115 ? -36.617 -28.707 56.233 1.00 41.91 115 SER A O 1
#

pLDDT: mean 80.63, std 13.04, range [41.91, 95.5]